Protein AF-A0A1G6C0K6-F1 (afdb_monomer_lite)

Radius of gyration: 20.99 Å; chains: 1; bounding box: 46×16×69 Å

Foldseek 3Di:
DDCPPVVVVVVVVVVVVVVLVVLVVQLVVLVVQLCVLLVVLVVLCPDPVNPVCVVVSVVSNVVSVVSNVVSVVSSVVSVVVVVVVVPD

Structure (mmCIF, N/CA/C/O backbone):
data_AF-A0A1G6C0K6-F1
#
_entry.id   AF-A0A1G6C0K6-F1
#
loop_
_atom_site.group_PDB
_atom_site.id
_atom_site.type_symbol
_atom_site.label_atom_id
_atom_site.label_alt_id
_atom_site.label_comp_id
_atom_site.label_asym_id
_atom_site.label_entity_id
_atom_site.label_seq_id
_atom_site.pdbx_PDB_ins_code
_atom_site.Cartn_x
_atom_site.Cartn_y
_atom_site.Cartn_z
_atom_site.occupancy
_atom_site.B_iso_or_equiv
_atom_site.auth_seq_id
_atom_site.auth_comp_id
_atom_site.auth_asym_id
_atom_site.auth_atom_id
_atom_site.pdbx_PDB_model_num
ATOM 1 N N . MET A 1 1 ? -18.485 -7.285 47.415 1.00 43.34 1 MET A N 1
ATOM 2 C CA . MET A 1 1 ? -19.378 -7.304 46.239 1.00 43.34 1 MET A CA 1
ATOM 3 C C . MET A 1 1 ? -18.511 -6.916 45.063 1.00 43.34 1 MET A C 1
ATOM 5 O O . MET A 1 1 ? -18.061 -5.785 45.002 1.00 43.34 1 MET A O 1
ATOM 9 N N . GLU A 1 2 ? -18.102 -7.920 44.297 1.00 47.09 2 GLU A N 1
ATOM 10 C CA . GLU A 1 2 ? -16.936 -7.865 43.415 1.00 47.09 2 GLU A CA 1
ATOM 11 C C . GLU A 1 2 ? -17.258 -7.196 42.079 1.00 47.09 2 GLU A C 1
ATOM 13 O O . GLU A 1 2 ? -18.325 -7.411 41.498 1.00 47.09 2 GLU A O 1
ATOM 18 N N . ASP A 1 3 ? -16.319 -6.369 41.633 1.00 54.09 3 ASP A N 1
ATOM 19 C CA . ASP A 1 3 ? -16.384 -5.437 40.512 1.00 54.09 3 ASP A CA 1
ATOM 20 C C . ASP A 1 3 ? -16.437 -6.159 39.148 1.00 54.09 3 ASP A C 1
ATOM 22 O O . ASP A 1 3 ? -15.488 -6.208 38.360 1.00 54.09 3 ASP A O 1
ATOM 26 N N . LYS A 1 4 ? -17.579 -6.793 38.870 1.00 54.59 4 LYS A N 1
ATOM 27 C CA . LYS A 1 4 ? -17.861 -7.442 37.581 1.00 54.59 4 LYS A CA 1
ATOM 28 C C . LYS A 1 4 ? -18.006 -6.436 36.434 1.00 54.59 4 LYS A C 1
ATOM 30 O O . LYS A 1 4 ? -17.921 -6.835 35.281 1.00 54.59 4 LYS A O 1
ATOM 35 N N . ASN A 1 5 ? -18.209 -5.149 36.727 1.00 53.38 5 ASN A N 1
ATOM 36 C CA . ASN A 1 5 ? -18.428 -4.125 35.705 1.00 53.38 5 ASN A CA 1
ATOM 37 C C . ASN A 1 5 ? -17.108 -3.522 35.187 1.00 53.38 5 ASN A C 1
ATOM 39 O O . ASN A 1 5 ? -16.960 -3.372 33.975 1.00 53.38 5 ASN A O 1
ATOM 43 N N . ALA A 1 6 ? -16.107 -3.263 36.039 1.00 58.38 6 ALA A N 1
ATOM 44 C CA . ALA A 1 6 ? -14.802 -2.757 35.584 1.00 58.38 6 ALA A CA 1
ATOM 45 C C . ALA A 1 6 ? -14.003 -3.790 34.761 1.00 58.38 6 ALA A C 1
ATOM 47 O O . ALA A 1 6 ? -13.275 -3.445 33.822 1.00 58.38 6 ALA A O 1
ATOM 48 N N . THR A 1 7 ? -14.163 -5.080 35.070 1.00 60.00 7 THR A N 1
ATOM 49 C CA . THR A 1 7 ? -13.533 -6.178 34.317 1.00 60.00 7 THR A CA 1
ATOM 50 C C . THR A 1 7 ? -14.115 -6.345 32.911 1.00 60.00 7 THR A C 1
ATOM 52 O O . THR A 1 7 ? -13.377 -6.704 31.993 1.00 60.00 7 THR A O 1
ATOM 55 N N . LEU A 1 8 ? -15.401 -6.041 32.701 1.00 60.81 8 LEU A N 1
ATOM 56 C CA . LEU A 1 8 ? -16.002 -6.009 31.361 1.00 60.81 8 LEU A CA 1
ATOM 57 C C . LEU A 1 8 ? -15.426 -4.853 30.527 1.00 60.81 8 LEU A C 1
ATOM 59 O O . LEU A 1 8 ? -14.933 -5.089 29.426 1.00 60.81 8 LEU A O 1
ATOM 63 N N . ILE A 1 9 ? -15.345 -3.644 31.098 1.00 71.75 9 ILE A N 1
ATOM 64 C CA . ILE A 1 9 ? -14.829 -2.443 30.411 1.00 71.75 9 ILE A CA 1
ATOM 65 C C . ILE A 1 9 ? -13.372 -2.625 29.950 1.00 71.75 9 ILE A C 1
ATOM 67 O O . ILE A 1 9 ? -13.020 -2.281 28.821 1.00 71.75 9 ILE A O 1
ATOM 71 N N . THR A 1 10 ? -12.512 -3.201 30.796 1.00 77.44 10 THR A N 1
ATOM 72 C CA . THR A 1 10 ? -11.094 -3.441 30.456 1.00 77.44 10 THR A CA 1
ATOM 73 C C . THR A 1 10 ? -10.912 -4.511 29.375 1.00 77.44 10 THR A C 1
ATOM 75 O O . THR A 1 10 ? -10.071 -4.356 28.485 1.00 77.44 10 THR A O 1
ATOM 78 N N . ARG A 1 11 ? -11.719 -5.581 29.398 1.00 82.44 11 ARG A N 1
ATOM 79 C CA . ARG A 1 11 ? -11.706 -6.633 28.365 1.00 82.44 11 ARG A CA 1
ATOM 80 C C . ARG A 1 11 ? -12.206 -6.117 27.019 1.00 82.44 11 ARG A C 1
ATOM 82 O O . ARG A 1 11 ? -11.604 -6.449 25.994 1.00 82.44 11 ARG A O 1
ATOM 89 N N . ASP A 1 12 ? -13.254 -5.301 27.027 1.00 81.12 12 ASP A N 1
ATOM 90 C CA . ASP A 1 12 ? -13.820 -4.692 25.822 1.00 81.12 12 ASP A CA 1
ATOM 91 C C . ASP A 1 12 ? -12.847 -3.683 25.205 1.00 81.12 12 ASP A C 1
ATOM 93 O O . ASP A 1 12 ? -12.609 -3.706 23.995 1.00 81.12 12 ASP A O 1
ATOM 97 N N . TRP A 1 13 ? -12.172 -2.879 26.033 1.00 84.75 13 TRP A N 1
ATOM 98 C CA . TRP A 1 13 ? -11.109 -1.982 25.578 1.00 84.75 13 TRP A CA 1
ATOM 99 C C . TRP A 1 13 ? -9.959 -2.746 24.903 1.00 84.75 13 TRP A C 1
ATOM 101 O O . TRP A 1 13 ? -9.574 -2.438 23.771 1.00 84.75 13 TRP A O 1
ATOM 111 N N . LEU A 1 14 ? -9.477 -3.820 25.538 1.00 87.81 14 LEU A N 1
ATOM 112 C CA . LEU A 1 14 ? -8.421 -4.664 24.974 1.00 87.81 14 LEU A CA 1
ATOM 113 C C . LEU A 1 14 ? -8.877 -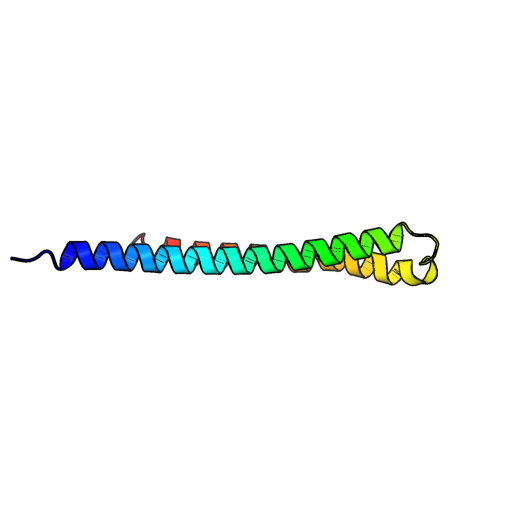5.395 23.693 1.00 87.81 14 LEU A C 1
ATOM 115 O O . LEU A 1 14 ? -8.071 -5.694 22.807 1.00 87.81 14 LEU A O 1
ATOM 119 N N . ALA A 1 15 ? -10.165 -5.720 23.560 1.00 86.56 15 ALA A N 1
ATOM 120 C CA . ALA A 1 15 ? -10.724 -6.284 22.329 1.00 86.56 15 ALA A CA 1
ATOM 121 C C . ALA A 1 15 ? -10.733 -5.264 21.171 1.00 86.56 15 ALA A C 1
ATOM 123 O O . ALA A 1 15 ? -10.368 -5.612 20.040 1.00 86.56 15 ALA A O 1
ATOM 124 N N . ILE A 1 16 ? -11.065 -4.000 21.448 1.00 84.88 16 ILE A N 1
ATOM 125 C CA . ILE A 1 16 ? -11.025 -2.907 20.463 1.00 84.88 16 ILE A CA 1
ATOM 126 C C . ILE A 1 16 ? -9.588 -2.651 19.998 1.00 84.88 16 ILE A C 1
ATOM 128 O O . ILE A 1 16 ? -9.337 -2.547 18.793 1.00 84.88 16 ILE A O 1
ATOM 132 N N . GLU A 1 17 ? -8.628 -2.602 20.922 1.00 88.81 17 GLU A N 1
ATOM 133 C CA . GLU A 1 17 ? -7.230 -2.338 20.581 1.00 88.81 17 GLU A CA 1
ATOM 134 C C . GLU A 1 17 ? -6.620 -3.458 19.729 1.00 88.81 17 GLU A C 1
ATOM 136 O O . GLU A 1 17 ? -5.979 -3.182 18.712 1.00 88.81 17 GLU A O 1
ATOM 141 N N . ARG A 1 18 ? -6.916 -4.728 20.045 1.00 90.19 18 ARG A N 1
ATOM 142 C CA . ARG A 1 18 ? -6.518 -5.871 19.203 1.00 90.19 18 ARG A CA 1
ATOM 143 C C . ARG A 1 18 ? -7.088 -5.771 17.788 1.00 90.19 18 ARG A C 1
ATOM 145 O O . ARG A 1 18 ? -6.372 -6.032 16.821 1.00 90.19 18 ARG A O 1
ATOM 152 N N . THR A 1 19 ? -8.343 -5.344 17.657 1.00 89.00 19 THR A N 1
ATOM 153 C CA . THR A 1 19 ? -8.994 -5.148 16.351 1.00 89.00 19 THR A CA 1
ATOM 154 C C . THR A 1 19 ? -8.346 -4.004 15.567 1.00 89.00 19 THR A C 1
ATOM 156 O O . THR A 1 19 ? -8.087 -4.132 14.367 1.00 89.00 19 THR A O 1
ATOM 159 N N . LYS A 1 20 ? -8.010 -2.898 16.241 1.00 87.00 20 LYS A N 1
ATOM 160 C CA . LYS A 1 20 ? -7.288 -1.766 15.644 1.00 87.00 20 LYS A CA 1
ATOM 161 C C . LYS A 1 20 ? -5.893 -2.181 15.169 1.00 87.00 20 LYS A C 1
ATOM 163 O O . LYS A 1 20 ? -5.553 -1.921 14.015 1.00 87.00 20 LYS A O 1
ATOM 168 N N . LEU A 1 21 ? -5.128 -2.871 16.013 1.00 90.94 21 LEU A N 1
ATOM 169 C CA . LEU A 1 21 ? -3.774 -3.326 15.695 1.00 90.94 21 LEU A CA 1
ATOM 170 C C . LEU A 1 21 ? -3.771 -4.337 14.537 1.00 90.94 21 LEU A C 1
ATOM 172 O O . LEU A 1 21 ? -2.899 -4.293 13.670 1.00 90.94 21 LEU A O 1
ATOM 176 N N . ALA A 1 22 ? -4.770 -5.223 14.468 1.00 92.12 22 ALA A N 1
ATOM 177 C CA . ALA A 1 22 ? -4.945 -6.134 13.337 1.00 92.12 22 ALA A CA 1
ATOM 178 C C . ALA A 1 22 ? -5.242 -5.385 12.020 1.00 92.12 22 ALA A C 1
ATOM 180 O O . ALA A 1 22 ? -4.715 -5.746 10.962 1.00 92.12 22 ALA A O 1
ATOM 181 N N . ASN A 1 23 ? -6.040 -4.314 12.070 1.00 89.62 23 ASN A N 1
ATOM 182 C CA . ASN A 1 23 ? -6.328 -3.477 10.903 1.00 89.62 23 ASN A CA 1
ATOM 183 C C . ASN A 1 23 ? -5.091 -2.682 10.444 1.00 89.62 23 ASN A C 1
ATOM 185 O O . ASN A 1 23 ? -4.800 -2.629 9.250 1.00 89.62 23 ASN A O 1
ATOM 189 N N . GLU A 1 24 ? -4.316 -2.136 11.384 1.00 91.88 24 GLU A N 1
ATOM 190 C CA . GLU A 1 24 ? -3.038 -1.472 11.093 1.00 91.88 24 GLU A CA 1
ATOM 191 C C . GLU A 1 24 ? -2.016 -2.445 10.495 1.00 91.88 24 GLU A C 1
ATOM 193 O O . GLU A 1 24 ? -1.389 -2.128 9.488 1.00 91.88 24 GLU A O 1
ATOM 198 N 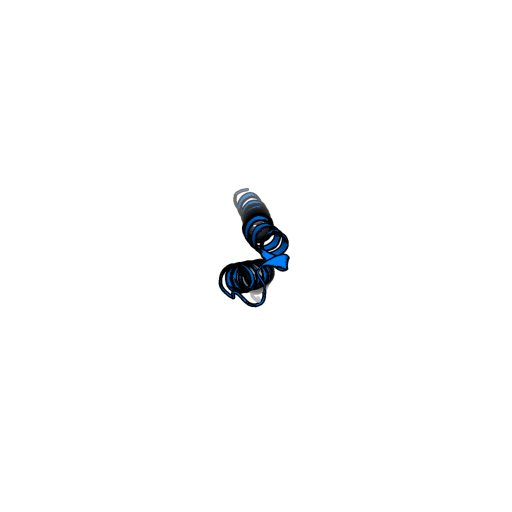N . ARG A 1 25 ? -1.919 -3.675 11.016 1.00 94.56 25 ARG A N 1
ATOM 199 C CA . ARG A 1 25 ? -1.089 -4.739 10.425 1.00 94.56 25 ARG A CA 1
ATOM 200 C C . ARG A 1 25 ? -1.486 -5.042 8.982 1.00 94.56 25 ARG A C 1
ATOM 202 O O . ARG A 1 25 ? -0.622 -5.193 8.122 1.00 94.56 25 ARG A O 1
ATOM 209 N N . THR A 1 26 ? -2.788 -5.121 8.715 1.00 94.19 26 THR A N 1
ATOM 210 C CA . THR A 1 26 ? -3.301 -5.359 7.360 1.00 94.19 26 THR A CA 1
ATOM 211 C C . THR A 1 26 ? -2.888 -4.213 6.434 1.00 94.19 26 THR A C 1
ATOM 213 O O . THR A 1 26 ? -2.364 -4.459 5.351 1.00 94.19 26 THR A O 1
ATOM 216 N N . PHE A 1 27 ? -3.046 -2.963 6.875 1.00 94.06 27 PHE A N 1
ATOM 217 C CA . PHE A 1 27 ? -2.588 -1.789 6.130 1.00 94.06 27 PHE A CA 1
ATOM 218 C C . PHE A 1 27 ? -1.076 -1.810 5.864 1.00 94.06 27 PHE A C 1
ATOM 220 O O . PHE A 1 27 ? -0.658 -1.606 4.727 1.00 94.06 27 PHE A O 1
ATOM 227 N N . LEU A 1 28 ? -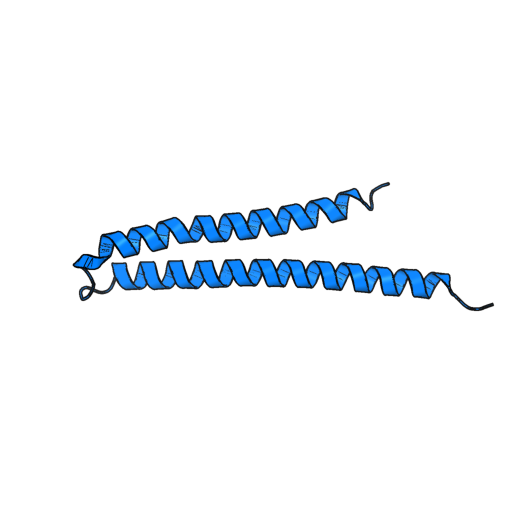0.259 -2.124 6.873 1.00 94.75 28 LEU A N 1
ATOM 228 C CA . LEU A 1 28 ? 1.193 -2.236 6.717 1.00 94.75 28 LEU A CA 1
ATOM 229 C C . LEU A 1 28 ? 1.587 -3.343 5.726 1.00 94.75 28 LEU A C 1
ATOM 231 O O . LEU A 1 28 ? 2.578 -3.195 5.013 1.00 94.75 28 LEU A O 1
ATOM 235 N N . SER A 1 29 ? 0.799 -4.419 5.623 1.00 96.56 29 SER A N 1
ATOM 236 C CA . SER A 1 29 ? 0.985 -5.436 4.581 1.00 96.56 29 SER A CA 1
ATOM 237 C C . SER A 1 29 ? 0.739 -4.869 3.180 1.00 96.56 29 SER A C 1
ATOM 239 O O . SER A 1 29 ? 1.564 -5.092 2.301 1.00 96.56 29 SER A O 1
ATOM 241 N N . TYR A 1 30 ? -0.338 -4.100 2.971 1.00 95.44 30 TYR A N 1
ATOM 242 C CA . TYR A 1 30 ? -0.580 -3.410 1.693 1.00 95.44 30 TYR A CA 1
ATOM 243 C C . TYR A 1 30 ? 0.530 -2.403 1.371 1.00 95.44 30 TYR A C 1
ATOM 245 O O . TYR A 1 30 ? 0.997 -2.346 0.235 1.00 95.44 30 TYR A O 1
ATOM 253 N N . PHE A 1 31 ? 0.986 -1.644 2.371 1.00 95.75 31 PHE A N 1
ATOM 254 C CA . PHE A 1 31 ? 2.083 -0.689 2.218 1.00 95.75 31 PHE A CA 1
ATOM 255 C C . PHE A 1 31 ? 3.394 -1.375 1.814 1.00 95.75 31 PHE A C 1
ATOM 257 O O . PHE A 1 31 ? 4.103 -0.889 0.935 1.00 95.75 31 PHE A O 1
ATOM 264 N N . ARG A 1 32 ? 3.699 -2.540 2.399 1.00 96.69 32 ARG A N 1
ATOM 265 C CA . ARG A 1 32 ? 4.851 -3.354 1.997 1.00 96.69 32 ARG A CA 1
ATOM 266 C C . ARG A 1 32 ? 4.753 -3.769 0.533 1.00 96.69 32 ARG A C 1
ATOM 268 O O . ARG A 1 32 ? 5.719 -3.593 -0.202 1.00 96.69 32 ARG A O 1
ATOM 275 N N . THR A 1 33 ? 3.612 -4.308 0.106 1.00 97.06 33 THR A N 1
ATOM 276 C CA . THR A 1 33 ? 3.428 -4.731 -1.289 1.00 97.06 33 THR A CA 1
ATOM 277 C C . THR A 1 33 ? 3.561 -3.545 -2.244 1.00 97.06 33 THR A C 1
ATOM 279 O O . THR A 1 33 ? 4.242 -3.656 -3.257 1.00 97.06 33 THR A O 1
ATOM 282 N N . PHE A 1 34 ? 3.003 -2.387 -1.883 1.00 96.81 34 PHE A N 1
ATOM 283 C CA . PHE A 1 34 ? 3.198 -1.131 -2.609 1.00 96.81 34 PHE A CA 1
ATOM 284 C C . PHE A 1 34 ? 4.684 -0.771 -2.765 1.00 96.81 34 PHE A C 1
ATOM 286 O O . PHE A 1 34 ? 5.135 -0.545 -3.885 1.00 96.81 34 PHE A O 1
ATOM 293 N N . MET A 1 35 ? 5.449 -0.761 -1.668 1.00 97.75 35 MET A N 1
ATOM 294 C CA . MET A 1 35 ? 6.880 -0.433 -1.682 1.00 97.75 35 MET A CA 1
ATOM 295 C C . MET A 1 35 ? 7.696 -1.390 -2.551 1.00 97.75 35 MET A C 1
ATOM 297 O O . MET A 1 35 ? 8.569 -0.939 -3.286 1.00 97.75 35 MET A O 1
ATOM 301 N N . VAL A 1 36 ? 7.399 -2.693 -2.504 1.00 97.62 36 VAL A N 1
ATOM 302 C CA . VAL A 1 36 ? 8.077 -3.689 -3.346 1.00 97.62 36 VAL A CA 1
ATOM 303 C C . VAL A 1 36 ? 7.788 -3.428 -4.823 1.00 97.62 36 VAL A C 1
ATOM 305 O O . VAL A 1 36 ? 8.721 -3.325 -5.608 1.00 97.62 36 VAL A O 1
ATOM 308 N N . PHE A 1 37 ? 6.520 -3.246 -5.202 1.00 97.06 37 PHE A N 1
ATOM 309 C CA . PHE A 1 37 ? 6.145 -2.989 -6.597 1.00 97.06 37 PHE A CA 1
ATOM 310 C C . PHE A 1 37 ? 6.732 -1.677 -7.122 1.00 97.06 37 PHE A C 1
ATOM 312 O O . PHE A 1 37 ? 7.265 -1.644 -8.229 1.00 97.06 37 PHE A O 1
ATOM 319 N N . LEU A 1 38 ? 6.675 -0.612 -6.318 1.00 97.44 38 LEU A N 1
ATOM 320 C CA . LEU A 1 38 ? 7.244 0.682 -6.676 1.00 97.44 38 LEU A CA 1
ATOM 321 C C . LEU A 1 38 ? 8.768 0.594 -6.820 1.00 97.44 38 LEU A C 1
ATOM 323 O O . LEU A 1 38 ? 9.312 1.053 -7.819 1.00 97.44 38 LEU A O 1
ATOM 327 N N . GLY A 1 39 ? 9.448 -0.019 -5.849 1.00 96.75 39 GLY A N 1
ATOM 328 C CA . GLY A 1 39 ? 10.897 -0.198 -5.865 1.00 96.75 39 GLY A CA 1
ATOM 329 C C . GLY A 1 39 ? 11.355 -1.015 -7.069 1.00 96.75 39 GLY A C 1
ATOM 330 O O . GLY A 1 39 ? 12.187 -0.545 -7.837 1.00 96.75 39 GLY A O 1
ATOM 331 N N . THR A 1 40 ? 10.756 -2.189 -7.291 1.00 96.12 40 THR A N 1
ATOM 332 C CA . THR A 1 40 ? 11.063 -3.044 -8.446 1.00 96.12 40 THR A CA 1
ATOM 333 C C . THR A 1 40 ? 10.767 -2.342 -9.769 1.00 96.12 40 THR A C 1
ATOM 335 O O . THR A 1 40 ? 11.600 -2.390 -10.670 1.00 96.12 40 THR A O 1
ATOM 338 N N . GLY A 1 41 ? 9.631 -1.648 -9.884 1.00 95.25 41 GLY A N 1
ATOM 339 C CA . GLY A 1 41 ? 9.292 -0.878 -11.080 1.00 95.25 41 GLY A CA 1
ATOM 340 C C . GLY A 1 41 ? 10.326 0.210 -11.379 1.00 95.25 41 GLY A C 1
ATOM 341 O O . GLY A 1 41 ? 10.818 0.292 -12.499 1.00 95.25 41 GLY A O 1
ATOM 342 N N . ILE A 1 42 ? 10.737 0.984 -10.369 1.00 95.62 42 ILE A N 1
ATOM 343 C CA . ILE A 1 42 ? 11.784 2.008 -10.516 1.00 95.62 42 ILE A CA 1
ATOM 344 C C . ILE A 1 42 ? 13.138 1.381 -10.875 1.00 95.62 42 ILE A C 1
ATOM 346 O O . ILE A 1 42 ? 13.849 1.928 -11.715 1.00 95.62 42 ILE A O 1
ATOM 350 N N . THR A 1 43 ? 13.507 0.253 -10.261 1.00 95.44 43 THR A N 1
ATOM 351 C CA . THR A 1 43 ? 14.755 -0.456 -10.579 1.00 95.44 43 THR A CA 1
ATOM 352 C C . THR A 1 43 ? 14.780 -0.906 -12.035 1.00 95.44 43 THR A C 1
ATOM 354 O O . THR A 1 43 ? 15.779 -0.675 -12.707 1.00 95.44 43 THR A O 1
ATOM 357 N N . ILE A 1 44 ? 13.687 -1.487 -12.538 1.00 93.88 44 ILE A N 1
ATOM 358 C CA . ILE A 1 44 ? 13.582 -1.909 -13.943 1.00 93.88 44 ILE A CA 1
ATOM 359 C C . ILE A 1 44 ? 13.729 -0.707 -14.881 1.00 93.88 44 ILE A C 1
ATOM 361 O O . ILE A 1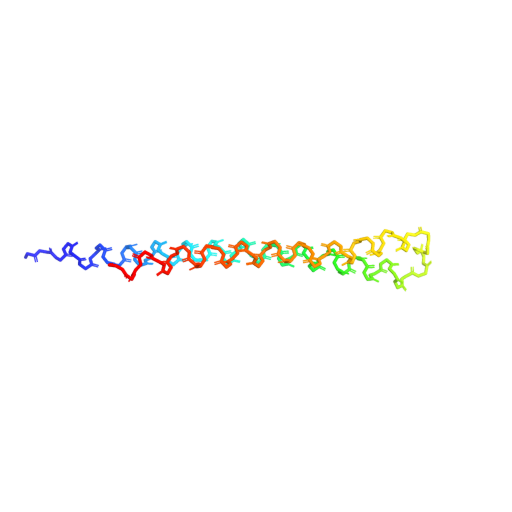 44 ? 14.484 -0.783 -15.838 1.00 93.88 44 ILE A O 1
ATOM 365 N N . LEU A 1 45 ? 13.085 0.421 -14.567 1.00 92.75 45 LEU A N 1
ATOM 366 C CA . LEU A 1 45 ? 13.143 1.629 -15.400 1.00 92.75 45 LEU A CA 1
ATOM 367 C C . LEU A 1 45 ? 14.503 2.338 -15.404 1.00 92.75 45 LEU A C 1
ATOM 369 O O . LEU A 1 45 ? 14.755 3.155 -16.281 1.00 92.75 45 LEU A O 1
ATOM 373 N N . LYS A 1 46 ? 15.359 2.099 -14.404 1.00 91.06 46 LYS A N 1
ATOM 374 C CA . LYS A 1 46 ? 16.660 2.778 -14.287 1.00 91.06 46 LYS A CA 1
ATOM 375 C C . LYS A 1 46 ? 17.853 1.943 -14.723 1.00 91.06 46 LYS A C 1
ATOM 377 O O . LYS A 1 46 ? 18.937 2.497 -14.881 1.00 91.06 46 LYS A O 1
ATOM 382 N N . VAL A 1 47 ? 17.694 0.632 -14.845 1.00 92.88 47 VAL A N 1
ATOM 383 C CA . VAL A 1 47 ? 18.795 -0.273 -15.169 1.00 92.88 47 VAL A CA 1
ATOM 384 C C . VAL A 1 47 ? 18.755 -0.571 -16.666 1.00 92.88 47 VAL A C 1
ATOM 386 O O . VAL A 1 47 ? 17.848 -1.249 -17.134 1.00 92.88 47 VAL A O 1
ATOM 389 N N . GLU A 1 48 ? 19.771 -0.113 -17.404 1.00 83.25 48 GLU A N 1
ATOM 390 C CA . GLU A 1 48 ? 19.881 -0.284 -18.868 1.00 83.25 48 GLU A CA 1
ATOM 391 C C . GLU A 1 48 ? 19.830 -1.751 -19.326 1.00 83.25 48 GLU A C 1
ATOM 393 O O . GLU A 1 48 ? 19.371 -2.038 -20.427 1.00 83.25 48 GLU A O 1
ATOM 398 N N . LEU A 1 49 ? 20.221 -2.700 -18.464 1.00 84.75 49 LEU A N 1
ATOM 399 C CA . LEU A 1 49 ? 20.105 -4.141 -18.740 1.00 84.75 49 LEU A CA 1
ATOM 400 C C . LEU A 1 49 ? 18.651 -4.615 -18.923 1.00 84.75 49 LEU A C 1
ATOM 402 O O . LEU A 1 49 ? 18.433 -5.731 -19.388 1.00 84.75 49 LEU A O 1
ATOM 406 N N . PHE A 1 50 ? 17.664 -3.801 -18.540 1.00 84.50 50 PHE A N 1
ATOM 407 C CA . PHE A 1 50 ? 16.239 -4.120 -18.601 1.00 84.50 50 PHE A CA 1
ATOM 408 C C . PHE A 1 50 ? 15.456 -3.210 -19.562 1.00 84.50 50 PHE A C 1
ATOM 410 O O . PHE A 1 50 ? 14.244 -3.079 -19.399 1.00 84.50 50 PHE A O 1
ATOM 417 N N . ALA A 1 51 ? 16.105 -2.615 -20.571 1.00 80.94 51 ALA A N 1
ATOM 418 C CA . ALA A 1 51 ? 15.449 -1.729 -21.544 1.00 80.94 51 ALA A CA 1
ATOM 419 C C . ALA A 1 51 ? 14.204 -2.367 -22.208 1.00 80.94 51 ALA A C 1
ATOM 421 O O . ALA A 1 51 ? 13.154 -1.736 -22.311 1.00 80.94 51 ALA A O 1
ATOM 422 N N . ASP A 1 52 ? 14.256 -3.661 -22.543 1.00 89.94 52 ASP A N 1
ATOM 423 C CA . ASP A 1 52 ? 13.109 -4.388 -23.119 1.00 89.94 52 ASP A CA 1
ATOM 424 C C . ASP A 1 52 ? 11.927 -4.554 -22.137 1.00 89.94 52 ASP A C 1
ATOM 426 O O . ASP A 1 52 ? 10.794 -4.836 -22.537 1.00 89.94 52 ASP A O 1
ATOM 430 N N . LEU A 1 53 ? 12.169 -4.381 -20.834 1.00 91.06 53 LEU A N 1
ATOM 431 C CA . LEU A 1 53 ? 11.187 -4.526 -19.756 1.00 91.06 53 LEU A CA 1
ATOM 432 C C . LEU A 1 53 ? 10.633 -3.181 -19.269 1.00 91.06 53 LEU A C 1
ATOM 434 O O . LEU A 1 53 ? 9.838 -3.168 -18.326 1.00 91.06 53 LEU A O 1
ATOM 438 N N . GLU A 1 54 ? 10.979 -2.056 -19.898 1.00 90.56 54 GLU A N 1
ATOM 439 C CA . GLU A 1 54 ? 10.492 -0.733 -19.486 1.00 90.56 54 GLU A CA 1
ATOM 440 C C . GLU A 1 54 ? 8.961 -0.676 -19.392 1.00 90.56 54 GLU A C 1
ATOM 442 O O . GLU A 1 54 ? 8.409 -0.154 -18.423 1.00 90.56 54 GLU A O 1
ATOM 447 N N . THR A 1 55 ? 8.254 -1.310 -20.334 1.00 92.06 55 THR A N 1
ATOM 448 C CA . THR A 1 55 ? 6.781 -1.370 -20.315 1.00 92.06 55 THR A CA 1
ATOM 449 C C . THR A 1 55 ? 6.255 -2.090 -19.064 1.00 92.06 55 THR A C 1
ATOM 451 O O . THR A 1 55 ? 5.273 -1.654 -18.457 1.00 92.06 55 THR A O 1
ATOM 454 N N . PHE A 1 56 ? 6.936 -3.150 -18.616 1.00 93.69 56 PHE A N 1
ATOM 455 C CA . PHE A 1 56 ? 6.616 -3.829 -17.356 1.00 93.69 56 PHE A CA 1
ATOM 456 C C . PHE A 1 56 ? 6.935 -2.952 -16.142 1.00 93.69 56 PHE A C 1
ATOM 458 O O . PHE A 1 56 ? 6.141 -2.907 -15.200 1.00 93.69 56 PHE A O 1
ATOM 465 N N . GLY A 1 57 ? 8.055 -2.224 -16.172 1.00 93.56 57 GLY A N 1
ATOM 466 C CA . GLY A 1 57 ? 8.428 -1.259 -15.137 1.00 93.56 57 GLY A CA 1
ATOM 467 C C . GLY A 1 57 ? 7.360 -0.178 -14.943 1.00 93.56 57 GLY A C 1
ATOM 468 O O . GLY A 1 57 ? 6.912 0.048 -13.817 1.00 93.56 57 GLY A O 1
ATOM 469 N N . ILE A 1 58 ? 6.871 0.414 -16.038 1.00 94.62 58 ILE A N 1
ATOM 470 C CA . ILE A 1 58 ? 5.764 1.385 -16.020 1.00 94.62 58 ILE A CA 1
ATOM 471 C C . ILE A 1 58 ? 4.503 0.744 -15.428 1.00 94.62 58 ILE A C 1
ATOM 473 O O . ILE A 1 58 ? 3.875 1.327 -14.542 1.00 94.62 58 ILE A O 1
ATOM 477 N N . GLY A 1 59 ? 4.157 -0.474 -15.860 1.00 95.94 59 GLY A N 1
ATOM 478 C CA . GLY A 1 59 ? 3.011 -1.216 -15.330 1.00 95.94 59 GLY A CA 1
ATOM 479 C C . GLY A 1 59 ? 3.082 -1.419 -13.812 1.00 95.94 59 GLY A C 1
ATOM 480 O O . GLY A 1 59 ? 2.106 -1.157 -13.107 1.00 95.94 59 GLY A O 1
ATOM 481 N N . LEU A 1 60 ? 4.244 -1.811 -13.283 1.00 94.94 60 LEU A N 1
ATOM 482 C CA . LEU A 1 60 ? 4.465 -1.986 -11.843 1.00 94.94 60 LEU A CA 1
ATOM 483 C C . LEU A 1 60 ? 4.333 -0.670 -11.070 1.00 94.94 60 LEU A C 1
ATOM 485 O O . LEU A 1 60 ? 3.669 -0.633 -10.028 1.00 94.94 60 LEU A O 1
ATOM 489 N N . VAL A 1 61 ? 4.917 0.413 -11.590 1.00 95.62 61 VAL A N 1
ATOM 490 C CA . VAL A 1 61 ? 4.831 1.742 -10.971 1.00 95.62 61 VAL A CA 1
ATOM 491 C C . VAL A 1 61 ? 3.385 2.226 -10.932 1.00 95.62 61 VAL A C 1
ATOM 493 O O . VAL A 1 61 ? 2.955 2.694 -9.879 1.00 95.62 61 VAL A O 1
ATOM 496 N N . ILE A 1 62 ? 2.618 2.052 -12.014 1.00 96.31 62 ILE A N 1
ATOM 497 C CA . ILE A 1 62 ? 1.195 2.423 -12.079 1.00 96.31 62 ILE A CA 1
ATOM 498 C C . ILE A 1 62 ? 0.350 1.562 -11.139 1.00 96.31 62 ILE A C 1
ATOM 500 O O . ILE A 1 62 ? -0.529 2.093 -10.469 1.00 96.31 62 ILE A O 1
ATOM 504 N N . MET A 1 63 ? 0.611 0.255 -11.043 1.00 95.06 63 MET A N 1
ATOM 505 C CA . MET A 1 63 ? -0.123 -0.647 -10.146 1.00 95.06 63 MET A CA 1
ATOM 506 C C . MET A 1 63 ? 0.133 -0.352 -8.665 1.00 95.06 63 MET A C 1
ATOM 508 O O . MET A 1 63 ? -0.740 -0.576 -7.823 1.00 95.06 63 MET A O 1
ATOM 512 N N . SER A 1 64 ? 1.308 0.181 -8.332 1.00 95.19 64 SER A N 1
ATOM 513 C CA . SER A 1 64 ? 1.695 0.464 -6.952 1.00 95.19 64 SER A CA 1
ATOM 514 C C . SER A 1 64 ? 0.714 1.406 -6.204 1.00 95.19 64 SER A C 1
ATOM 516 O O . SER A 1 64 ? 0.216 0.992 -5.147 1.00 95.19 64 SER A O 1
ATOM 518 N N . PRO A 1 65 ? 0.314 2.598 -6.705 1.00 95.31 65 PRO A N 1
ATOM 519 C CA . PRO A 1 65 ? -0.674 3.439 -6.033 1.00 95.31 65 PRO A CA 1
ATOM 520 C C . PRO A 1 65 ? -2.058 2.787 -5.934 1.00 95.31 65 PRO A C 1
ATOM 522 O O . PRO A 1 65 ? -2.753 3.053 -4.955 1.00 95.31 65 PRO A O 1
ATOM 525 N N . PHE A 1 66 ? -2.466 1.902 -6.857 1.00 95.62 66 PHE A N 1
ATOM 526 C CA . PHE A 1 66 ? -3.738 1.172 -6.724 1.00 95.62 66 PHE A CA 1
ATOM 527 C C . PHE A 1 66 ? -3.734 0.256 -5.495 1.00 95.62 66 PHE A C 1
ATOM 529 O O . PHE A 1 66 ? -4.692 0.255 -4.719 1.00 95.62 66 PHE A O 1
ATOM 536 N N . ILE A 1 67 ? -2.640 -0.480 -5.271 1.00 93.44 67 ILE A N 1
ATOM 537 C CA . ILE A 1 67 ? -2.471 -1.345 -4.092 1.00 93.44 67 ILE A CA 1
ATOM 538 C C . ILE A 1 67 ? -2.529 -0.510 -2.807 1.00 93.44 67 ILE A C 1
ATOM 540 O O . ILE A 1 67 ? -3.225 -0.872 -1.852 1.00 93.44 67 ILE A O 1
ATOM 544 N N . LEU A 1 68 ? -1.836 0.632 -2.795 1.00 93.50 68 LEU A N 1
ATOM 545 C CA . LEU A 1 68 ? -1.845 1.542 -1.655 1.00 93.50 68 LEU A CA 1
ATOM 546 C C . LEU A 1 68 ? -3.246 2.116 -1.402 1.00 93.50 68 LEU A C 1
ATOM 548 O O . LEU A 1 68 ? -3.702 2.137 -0.259 1.00 93.50 68 LEU A O 1
ATOM 552 N N . PHE A 1 69 ? -3.955 2.526 -2.456 1.00 94.88 69 PHE A N 1
ATOM 553 C CA . PHE A 1 69 ? -5.302 3.081 -2.362 1.00 94.88 69 PHE A CA 1
ATOM 554 C C . PHE A 1 69 ? -6.296 2.077 -1.768 1.00 94.88 69 PHE A C 1
ATOM 556 O O . PHE A 1 69 ? -7.062 2.429 -0.870 1.00 94.88 69 PHE A O 1
ATOM 563 N N . ILE A 1 70 ? -6.234 0.807 -2.185 1.00 92.38 70 ILE A N 1
ATOM 564 C CA . ILE A 1 70 ? -7.036 -0.279 -1.598 1.00 92.38 70 ILE A CA 1
ATOM 565 C C . ILE A 1 70 ? -6.733 -0.429 -0.099 1.00 92.38 70 ILE A C 1
ATOM 567 O O . ILE A 1 70 ? -7.658 -0.523 0.716 1.00 92.38 70 ILE A O 1
ATOM 571 N N . GLY A 1 71 ? -5.450 -0.414 0.277 1.00 90.56 71 GLY A N 1
ATOM 572 C CA . GLY A 1 71 ? -5.017 -0.494 1.673 1.00 90.56 71 GLY A CA 1
ATOM 573 C C . GLY A 1 71 ? -5.547 0.664 2.524 1.00 90.56 71 GLY A C 1
ATOM 574 O O . GLY A 1 71 ? -6.098 0.438 3.606 1.00 90.56 71 GLY A O 1
ATOM 575 N N . ILE A 1 72 ? -5.445 1.895 2.014 1.00 91.38 72 ILE A N 1
ATOM 576 C CA . ILE A 1 72 ? -5.972 3.105 2.659 1.00 91.38 72 ILE A CA 1
ATOM 577 C C . ILE A 1 72 ? -7.493 3.001 2.801 1.00 91.38 72 ILE A C 1
ATOM 579 O O . ILE A 1 72 ? -8.017 3.128 3.910 1.00 91.38 72 ILE A O 1
ATOM 583 N N . PHE A 1 73 ? -8.215 2.711 1.716 1.00 89.94 73 PHE A N 1
ATOM 584 C CA . PHE A 1 73 ? -9.674 2.609 1.733 1.00 89.94 73 PHE A CA 1
ATOM 585 C C . PHE A 1 73 ? -10.160 1.594 2.774 1.00 89.94 73 PHE A C 1
ATOM 587 O O . PHE A 1 73 ? -11.071 1.882 3.555 1.00 89.94 73 PHE A O 1
ATOM 594 N N . ARG A 1 74 ? -9.506 0.428 2.857 1.00 86.88 74 ARG A N 1
ATOM 595 C CA . ARG A 1 74 ? -9.817 -0.604 3.854 1.00 86.88 74 ARG A CA 1
ATOM 596 C C . ARG A 1 74 ? -9.567 -0.124 5.284 1.00 86.88 74 ARG A C 1
ATOM 598 O O . ARG A 1 74 ? -10.441 -0.306 6.135 1.00 86.88 74 ARG A O 1
ATOM 605 N N . LEU A 1 75 ? -8.430 0.531 5.538 1.00 85.56 75 LEU A N 1
ATOM 606 C CA . LEU A 1 75 ? -8.096 1.086 6.852 1.00 85.56 75 LEU A CA 1
ATOM 607 C C . LEU A 1 75 ? -9.158 2.100 7.310 1.00 85.56 75 LEU A C 1
ATOM 609 O O . LEU A 1 75 ? -9.645 2.020 8.443 1.00 85.56 75 LEU A O 1
ATOM 613 N N . PHE A 1 76 ? -9.555 3.015 6.419 1.00 82.12 76 PHE A N 1
ATOM 614 C CA . PHE A 1 76 ? -10.568 4.036 6.693 1.00 82.12 76 PHE A CA 1
ATOM 615 C C . PHE A 1 76 ? -11.969 3.448 6.881 1.00 82.12 76 PHE A C 1
ATOM 617 O O . PHE A 1 76 ? -12.681 3.884 7.788 1.00 82.12 76 PHE A O 1
ATOM 624 N N . ARG A 1 77 ? -12.367 2.444 6.085 1.00 80.06 77 ARG A N 1
ATOM 625 C CA . ARG A 1 77 ? -13.674 1.778 6.217 1.00 80.06 77 ARG A CA 1
ATOM 626 C C . ARG A 1 77 ? -13.843 1.169 7.609 1.00 80.06 77 ARG A C 1
ATOM 628 O O . ARG A 1 77 ? -14.839 1.437 8.273 1.00 80.06 77 ARG A O 1
ATOM 635 N N . VAL A 1 78 ? -12.837 0.431 8.083 1.00 74.00 78 VAL A N 1
ATOM 636 C CA . VAL A 1 78 ? -12.856 -0.204 9.411 1.00 74.00 78 VAL A CA 1
ATOM 637 C C . VAL A 1 78 ? -12.814 0.841 10.530 1.00 74.00 78 VAL A C 1
ATOM 639 O O . VAL A 1 78 ? -13.603 0.756 11.471 1.00 74.00 78 VAL A O 1
ATO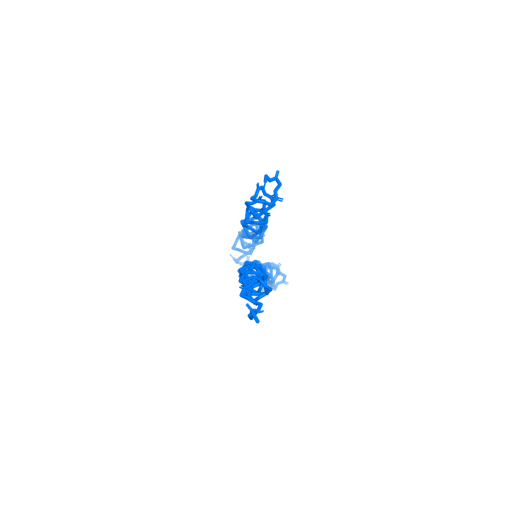M 642 N N . LYS A 1 79 ? -11.977 1.885 10.407 1.00 71.62 79 LYS A N 1
ATOM 643 C CA . LYS A 1 79 ? -11.973 3.001 11.374 1.00 71.62 79 LYS A CA 1
ATOM 644 C C . LYS A 1 79 ? -13.332 3.709 11.456 1.00 71.62 79 LYS A C 1
ATOM 646 O O . LYS A 1 79 ? -13.723 4.148 12.535 1.00 71.62 79 LYS A O 1
ATOM 651 N N . ARG A 1 80 ? -14.059 3.829 10.340 1.00 68.44 80 ARG A N 1
ATOM 652 C CA . ARG A 1 80 ? -15.368 4.499 10.292 1.00 68.44 80 ARG A CA 1
ATOM 653 C C . ARG A 1 80 ? -16.480 3.662 10.931 1.00 68.44 80 ARG A C 1
ATOM 655 O O . ARG A 1 80 ? -17.319 4.239 11.616 1.00 68.44 80 ARG A O 1
ATOM 662 N N . THR A 1 81 ? -16.460 2.337 10.777 1.00 63.00 81 THR A N 1
ATOM 663 C CA . THR A 1 81 ? -17.448 1.434 11.402 1.00 63.00 81 THR A CA 1
ATOM 664 C C . THR A 1 81 ? -17.400 1.479 12.931 1.00 63.00 81 THR A C 1
ATOM 666 O O . THR A 1 81 ? -18.451 1.488 13.569 1.00 63.00 81 THR A O 1
ATOM 669 N N . ILE A 1 82 ? -16.202 1.576 13.517 1.00 62.28 82 ILE A N 1
ATOM 670 C CA . ILE A 1 82 ? 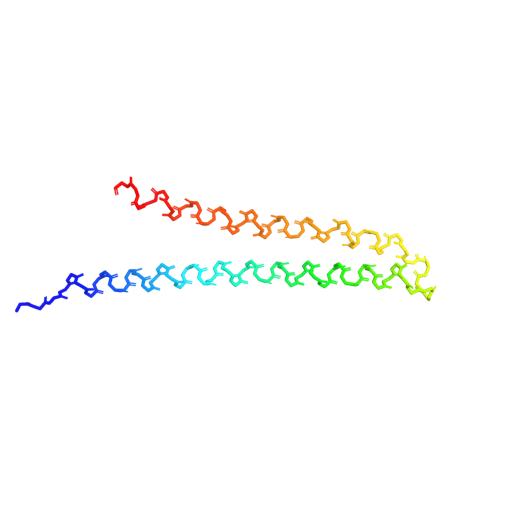-16.024 1.619 14.979 1.00 62.28 82 ILE A CA 1
ATOM 671 C C . ILE A 1 82 ? -16.534 2.949 15.556 1.00 62.28 82 ILE A C 1
ATOM 673 O O . ILE A 1 82 ? -17.213 2.965 16.577 1.00 62.28 82 ILE A O 1
ATOM 677 N N . ARG A 1 83 ? -16.287 4.072 14.867 1.00 59.12 83 ARG A N 1
ATOM 678 C CA . ARG A 1 83 ? -16.719 5.402 15.327 1.00 59.12 83 ARG A CA 1
ATOM 679 C C . ARG A 1 83 ? -18.243 5.575 15.366 1.00 59.12 83 ARG A C 1
ATOM 681 O O . ARG A 1 83 ? -18.736 6.312 16.208 1.00 59.12 83 ARG A O 1
ATOM 688 N N . ASN A 1 84 ? -18.989 4.896 14.494 1.00 55.78 84 ASN A N 1
ATOM 689 C CA . ASN A 1 84 ? -20.453 4.992 14.487 1.00 55.78 84 ASN A CA 1
ATOM 690 C C . ASN A 1 84 ? -21.138 4.176 15.598 1.00 55.78 84 ASN A C 1
ATOM 692 O O . ASN A 1 84 ? -22.287 4.469 15.907 1.00 55.78 84 ASN A O 1
ATOM 696 N N . HIS A 1 85 ? -20.470 3.183 16.195 1.00 55.94 85 HIS A N 1
ATOM 697 C CA . HIS A 1 85 ? -21.061 2.349 17.253 1.00 55.94 85 HIS A CA 1
ATOM 698 C C . HIS A 1 85 ? -20.894 2.918 18.667 1.00 55.94 85 HIS A C 1
ATOM 700 O O . HIS A 1 85 ? -21.536 2.420 19.579 1.00 55.94 85 HIS A O 1
ATOM 706 N N . TYR A 1 86 ? -20.068 3.951 18.857 1.00 53.97 86 TYR A N 1
ATOM 707 C CA . TYR A 1 86 ? -19.821 4.555 20.176 1.00 53.97 86 TYR A CA 1
ATOM 708 C C . TYR A 1 86 ? -20.476 5.936 20.353 1.00 53.97 86 TYR A C 1
ATOM 710 O O . TYR A 1 86 ? -20.216 6.626 21.329 1.00 53.97 86 TYR A O 1
ATOM 718 N N . ASN A 1 87 ? -21.301 6.357 19.386 1.00 47.34 87 ASN A N 1
ATOM 719 C CA . ASN A 1 87 ? -22.012 7.640 19.406 1.00 47.34 87 ASN A CA 1
ATOM 720 C C . ASN A 1 87 ? -23.543 7.465 19.517 1.00 47.34 87 ASN A C 1
ATOM 722 O O . ASN A 1 87 ? -24.296 8.337 19.080 1.00 47.34 87 ASN A O 1
ATOM 726 N N . ARG A 1 88 ? -23.994 6.323 20.051 1.00 42.75 88 ARG A N 1
ATOM 727 C CA . ARG A 1 88 ? -25.367 6.068 20.500 1.00 42.75 88 ARG A CA 1
ATOM 728 C C . ARG A 1 88 ? -25.350 5.473 21.895 1.00 42.75 88 ARG A C 1
ATOM 730 O O . ARG A 1 88 ? -24.425 4.675 22.151 1.00 42.75 88 ARG A O 1
#

Sequence (88 aa):
MEDKNATLITRDWLAIERTKLANERTFLSYFRTFMVFLGTGITILKVELFADLETFGIGLVIMSPFILFIGIFRLFRVKRTIRNHYNR

pLDDT: mean 83.88, std 15.35, range [42.75, 97.75]

Secondary structure (DSSP, 8-state):
---HHHHHHHHHHHHHHHHHHHHHHHHHHHHHHHHHHHHHHHHHHH-GGGGGGHHHHHHHHHHHHHHHHHHHHHHHHHHHHHHHHS--